Protein AF-A0A7C4AU69-F1 (afdb_monomer_lite)

Secondary structure (DSSP, 8-state):
-HHHHHHHHHHHHHHHHHH-HHHHHHHHHHHHTTS--HHHHHHHHHHHHHHHHHHHHHHHHHHHHHHHHHHHHHT-

Structure (mmCIF, N/CA/C/O backbone):
data_AF-A0A7C4AU69-F1
#
_entry.id   AF-A0A7C4AU69-F1
#
loop_
_atom_site.group_PDB
_atom_site.id
_atom_site.type_symbol
_atom_site.label_atom_id
_atom_site.label_alt_id
_atom_site.label_comp_id
_atom_site.label_asym_id
_atom_site.label_entity_id
_atom_site.label_seq_id
_atom_site.pdbx_PDB_ins_code
_atom_site.Cartn_x
_atom_site.Cartn_y
_atom_site.Cartn_z
_atom_site.occupancy
_atom_site.B_iso_or_equiv
_atom_site.auth_seq_id
_atom_site.auth_comp_id
_atom_site.auth_asym_id
_atom_site.auth_atom_id
_atom_site.pdbx_PDB_model_num
ATOM 1 N N . MET A 1 1 ? 12.464 -5.947 -9.742 1.00 63.00 1 MET A N 1
ATOM 2 C CA . MET A 1 1 ? 11.113 -6.480 -10.019 1.00 63.00 1 MET A CA 1
ATOM 3 C C . MET A 1 1 ? 10.377 -6.866 -8.736 1.00 63.00 1 MET A C 1
ATOM 5 O O . MET A 1 1 ? 9.429 -6.176 -8.396 1.00 63.00 1 MET A O 1
ATOM 9 N N . SER A 1 2 ? 10.835 -7.860 -7.964 1.00 78.69 2 SER A N 1
ATOM 10 C CA . SER A 1 2 ? 10.160 -8.339 -6.735 1.00 78.69 2 SER A CA 1
ATOM 11 C C . SER A 1 2 ? 9.803 -7.243 -5.715 1.00 78.69 2 SER A C 1
ATOM 13 O O . SER A 1 2 ? 8.667 -7.182 -5.261 1.00 78.69 2 SER A O 1
ATOM 15 N N . LYS A 1 3 ? 10.719 -6.313 -5.416 1.00 79.31 3 LYS A N 1
ATOM 16 C CA . LYS A 1 3 ? 10.467 -5.199 -4.472 1.00 79.31 3 LYS A CA 1
ATOM 17 C C . LYS A 1 3 ? 9.391 -4.208 -4.946 1.00 79.31 3 LYS A C 1
ATOM 19 O O . LYS A 1 3 ? 8.629 -3.700 -4.133 1.00 79.31 3 LYS A O 1
ATOM 24 N N . VAL A 1 4 ? 9.295 -3.976 -6.258 1.00 84.31 4 VAL A N 1
ATOM 25 C CA . VAL A 1 4 ? 8.278 -3.088 -6.850 1.00 84.31 4 VAL A CA 1
ATOM 26 C C . VAL A 1 4 ? 6.896 -3.721 -6.736 1.00 84.31 4 VAL A C 1
ATOM 28 O O . VAL A 1 4 ? 5.958 -3.055 -6.319 1.00 84.31 4 VAL A O 1
ATOM 31 N N . ILE A 1 5 ? 6.784 -5.021 -7.026 1.00 88.00 5 ILE A N 1
ATOM 32 C CA . ILE A 1 5 ? 5.527 -5.773 -6.896 1.00 88.00 5 ILE A CA 1
ATOM 33 C C . ILE A 1 5 ? 5.029 -5.734 -5.445 1.00 88.00 5 ILE A C 1
ATOM 35 O O . ILE A 1 5 ? 3.864 -5.432 -5.205 1.00 88.00 5 ILE A O 1
ATOM 39 N N . VAL A 1 6 ? 5.922 -5.954 -4.472 1.00 86.50 6 VAL A N 1
ATOM 40 C CA . VAL A 1 6 ? 5.593 -5.845 -3.040 1.00 86.50 6 VAL A CA 1
ATOM 41 C C . VAL A 1 6 ? 5.109 -4.435 -2.688 1.00 86.50 6 VAL A C 1
ATOM 43 O O . VAL A 1 6 ? 4.106 -4.289 -1.994 1.00 86.50 6 VAL A O 1
ATOM 46 N N . GLY A 1 7 ? 5.770 -3.399 -3.208 1.00 85.50 7 GLY A N 1
ATOM 47 C CA . GLY A 1 7 ? 5.341 -2.013 -3.028 1.00 85.50 7 GLY A CA 1
ATOM 48 C C . GLY A 1 7 ? 3.946 -1.728 -3.594 1.00 85.50 7 GLY A C 1
ATOM 49 O O . GLY A 1 7 ? 3.137 -1.109 -2.911 1.00 85.50 7 GLY A O 1
ATOM 50 N N . ILE A 1 8 ? 3.626 -2.234 -4.791 1.00 88.75 8 ILE A N 1
ATOM 51 C CA . ILE A 1 8 ? 2.292 -2.097 -5.405 1.00 88.75 8 ILE A CA 1
ATOM 52 C C . ILE A 1 8 ? 1.224 -2.785 -4.546 1.00 88.75 8 ILE A C 1
ATOM 54 O O . ILE A 1 8 ? 0.185 -2.188 -4.271 1.00 88.75 8 ILE A O 1
ATOM 58 N N . ILE A 1 9 ? 1.483 -4.010 -4.079 1.00 88.50 9 ILE A N 1
ATOM 59 C CA . ILE A 1 9 ? 0.541 -4.759 -3.232 1.00 88.50 9 ILE A CA 1
ATOM 60 C C . ILE A 1 9 ? 0.273 -4.008 -1.922 1.00 88.50 9 ILE A C 1
ATOM 62 O O . ILE A 1 9 ? -0.882 -3.840 -1.532 1.00 88.50 9 ILE A O 1
ATOM 66 N N . LEU A 1 10 ? 1.323 -3.505 -1.265 1.00 86.69 10 LEU A N 1
ATOM 67 C CA . LEU A 1 10 ? 1.192 -2.710 -0.040 1.00 86.69 10 LEU A CA 1
ATOM 68 C C . LEU A 1 10 ? 0.420 -1.407 -0.280 1.00 86.69 10 LEU A C 1
ATOM 70 O O . LEU A 1 10 ? -0.359 -0.994 0.577 1.00 86.69 10 LEU A O 1
ATOM 74 N N . LEU A 1 11 ? 0.597 -0.781 -1.447 1.00 87.25 11 LEU A N 1
ATOM 75 C CA . LEU A 1 11 ? -0.110 0.447 -1.808 1.00 87.25 11 LEU A CA 1
ATOM 76 C C . LEU A 1 11 ? -1.611 0.189 -1.970 1.00 87.25 11 LEU A C 1
ATOM 78 O O . LEU A 1 11 ? -2.430 0.916 -1.410 1.00 87.25 11 LEU A O 1
ATOM 82 N N . VAL A 1 12 ? -1.967 -0.886 -2.679 1.00 87.75 12 VAL A N 1
ATOM 83 C CA . VAL A 1 12 ? -3.358 -1.325 -2.846 1.00 87.75 12 VAL A CA 1
ATOM 84 C C . VAL A 1 12 ? -3.982 -1.661 -1.491 1.00 87.75 12 VAL A C 1
ATOM 86 O O . VAL A 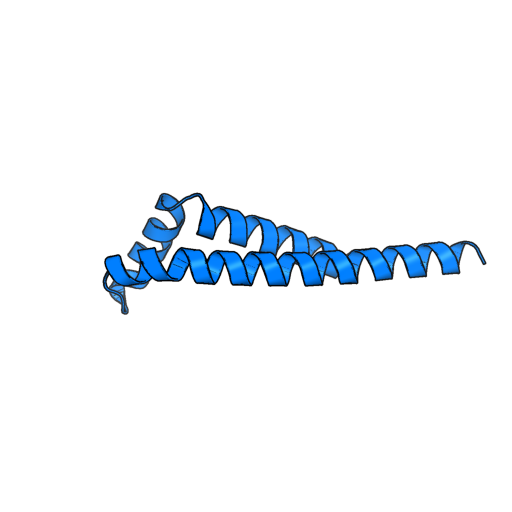1 12 ? -5.079 -1.190 -1.195 1.00 87.75 12 VAL A O 1
ATOM 89 N N . LEU A 1 13 ? -3.270 -2.392 -0.627 1.00 82.62 13 LEU A N 1
ATOM 90 C CA . LEU A 1 13 ? -3.737 -2.695 0.729 1.00 82.62 13 LEU A CA 1
ATOM 91 C C . LEU A 1 13 ? -3.948 -1.429 1.567 1.00 82.62 13 LEU A C 1
ATOM 93 O O . LEU A 1 13 ? -4.973 -1.318 2.238 1.00 82.62 13 LEU A O 1
ATOM 97 N N . GLY A 1 14 ? -3.036 -0.456 1.494 1.00 83.19 14 GLY A N 1
ATOM 98 C CA . GLY A 1 14 ? -3.178 0.834 2.171 1.00 83.19 14 GLY A CA 1
ATOM 99 C C . GLY A 1 14 ? -4.402 1.623 1.698 1.00 83.19 14 GLY A C 1
ATOM 100 O O . GLY A 1 14 ? -5.144 2.158 2.524 1.00 83.19 14 GLY A O 1
ATOM 101 N N . ILE A 1 15 ? -4.668 1.642 0.386 1.00 82.25 15 ILE A N 1
ATOM 102 C CA . ILE A 1 15 ? -5.862 2.282 -0.190 1.00 82.25 15 ILE A CA 1
ATOM 103 C C . ILE A 1 15 ? -7.133 1.576 0.286 1.00 82.25 15 ILE A C 1
ATOM 105 O O . ILE A 1 15 ? -8.057 2.244 0.752 1.00 82.25 15 ILE A O 1
ATOM 109 N N . ILE A 1 16 ? -7.175 0.243 0.230 1.00 81.94 16 ILE A N 1
ATOM 110 C CA . ILE A 1 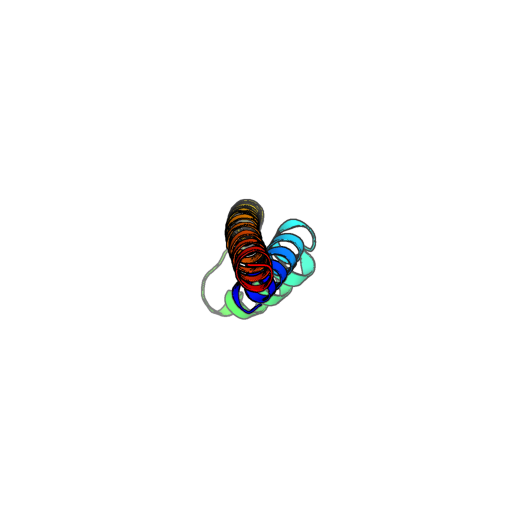16 ? -8.329 -0.546 0.684 1.00 81.94 16 ILE A CA 1
ATOM 111 C C . ILE A 1 16 ? -8.605 -0.276 2.170 1.00 81.94 16 ILE A C 1
ATOM 113 O O . ILE A 1 16 ? -9.736 0.052 2.531 1.00 81.94 16 ILE A O 1
ATOM 117 N N . TYR A 1 17 ? -7.573 -0.317 3.020 1.00 76.38 17 TYR A N 1
ATOM 118 C CA . TYR A 1 17 ? -7.702 -0.042 4.457 1.00 76.38 17 TYR A CA 1
ATOM 119 C C . TYR A 1 17 ? -8.104 1.409 4.771 1.00 76.38 17 TYR A C 1
ATOM 121 O O . TYR A 1 17 ? -8.785 1.665 5.771 1.00 76.38 17 TYR A O 1
ATOM 129 N N . GLY A 1 18 ? -7.684 2.369 3.943 1.00 76.69 18 GLY A N 1
ATOM 130 C CA . GLY A 1 18 ? -7.951 3.793 4.142 1.00 76.69 18 GLY A CA 1
ATOM 131 C C . GLY A 1 18 ? -9.327 4.243 3.645 1.00 76.69 18 GLY A C 1
ATOM 132 O O . GLY A 1 18 ? -10.032 4.962 4.362 1.00 76.69 18 GLY A O 1
ATOM 133 N N . PHE A 1 19 ? -9.714 3.813 2.442 1.00 74.12 19 PHE A N 1
ATOM 134 C CA . PHE A 1 19 ? -10.864 4.350 1.707 1.00 74.12 19 PHE A CA 1
ATOM 135 C C . PHE A 1 19 ? -12.094 3.444 1.697 1.00 74.12 19 PHE A C 1
ATOM 137 O O . PHE A 1 19 ? -13.201 3.970 1.598 1.00 74.12 19 PHE A O 1
ATOM 144 N N . VAL A 1 20 ? -11.946 2.121 1.835 1.00 77.75 20 VAL A N 1
ATOM 145 C CA . VAL A 1 20 ? -13.073 1.181 1.721 1.00 77.75 20 VAL A CA 1
ATOM 146 C C . VAL A 1 20 ? -13.397 0.578 3.092 1.00 77.75 20 VAL A C 1
ATOM 148 O O . VAL A 1 20 ? -12.959 -0.530 3.410 1.00 77.75 20 VAL A O 1
ATOM 151 N N . PRO A 1 21 ? -14.183 1.274 3.941 1.00 67.81 21 PRO A N 1
ATOM 152 C CA . PRO A 1 21 ? -14.495 0.783 5.279 1.00 67.81 21 PRO A CA 1
ATOM 153 C C . PRO A 1 21 ? -15.228 -0.561 5.243 1.00 67.81 21 PRO A C 1
ATOM 155 O O . PRO A 1 21 ? -15.012 -1.370 6.133 1.00 67.81 21 PRO A O 1
ATOM 158 N N . GLY A 1 22 ? -16.037 -0.831 4.210 1.00 71.06 22 GLY A N 1
ATOM 159 C CA . GLY A 1 22 ? -16.795 -2.080 4.077 1.00 71.06 22 GLY A CA 1
ATOM 160 C C . GLY A 1 22 ? -15.922 -3.339 4.032 1.00 71.06 22 GLY A C 1
ATOM 161 O O . GLY A 1 22 ? -16.259 -4.330 4.670 1.00 71.06 22 GLY A O 1
ATOM 162 N N . VAL A 1 23 ? -14.765 -3.289 3.362 1.00 71.19 23 VAL A N 1
ATOM 163 C CA . VAL A 1 23 ? -13.831 -4.431 3.293 1.00 71.19 23 VAL A CA 1
ATOM 164 C C . VAL A 1 23 ? -13.138 -4.642 4.636 1.00 71.19 23 VAL A C 1
ATOM 166 O O . VAL A 1 23 ? -13.019 -5.775 5.097 1.00 71.19 23 VAL A O 1
ATOM 169 N N . VAL A 1 24 ? -12.749 -3.550 5.303 1.00 69.00 24 VAL A N 1
ATOM 170 C CA . VAL A 1 24 ? -12.184 -3.607 6.659 1.00 69.00 24 VAL A CA 1
ATOM 171 C C . VAL A 1 24 ? -13.207 -4.175 7.633 1.00 69.00 24 VAL A C 1
ATOM 173 O O . VAL A 1 24 ? -12.853 -5.016 8.444 1.00 69.00 24 VAL A O 1
ATOM 176 N N . PHE A 1 25 ? -14.475 -3.775 7.534 1.00 69.31 25 PHE A N 1
ATOM 177 C CA . PHE A 1 25 ? -15.553 -4.319 8.354 1.00 69.31 25 PHE A CA 1
ATOM 178 C C . PHE A 1 25 ? -15.829 -5.792 8.078 1.00 69.31 25 PHE A C 1
ATOM 180 O O . PHE A 1 25 ? -16.108 -6.515 9.023 1.00 69.31 25 PHE A O 1
ATOM 187 N N . TRP A 1 26 ? -15.729 -6.247 6.829 1.00 72.75 26 TRP A N 1
ATOM 188 C CA . TRP A 1 26 ? -15.912 -7.656 6.484 1.00 72.75 26 TRP A CA 1
ATOM 189 C C . TRP A 1 26 ? -14.788 -8.527 7.058 1.00 72.75 26 TRP A C 1
ATOM 191 O O . TRP A 1 26 ? -15.056 -9.507 7.749 1.00 72.75 26 TRP A O 1
ATOM 201 N N . PHE A 1 27 ? -13.532 -8.104 6.888 1.00 70.69 27 PHE A N 1
ATOM 202 C CA . PHE A 1 27 ? -12.384 -8.741 7.544 1.00 70.69 27 PHE A CA 1
ATOM 203 C C . PHE A 1 27 ? -12.507 -8.692 9.066 1.00 70.69 27 PHE A C 1
ATOM 205 O O . PHE A 1 27 ? -12.252 -9.672 9.759 1.00 70.69 27 PHE A O 1
ATOM 212 N N . ASN A 1 28 ? -12.926 -7.547 9.593 1.00 70.31 28 ASN A N 1
ATOM 213 C CA . ASN A 1 28 ? -13.081 -7.363 11.018 1.00 70.31 28 ASN A CA 1
ATOM 214 C C . ASN A 1 28 ? -14.241 -8.179 11.580 1.00 70.31 28 ASN A C 1
ATOM 216 O O . ASN A 1 28 ? -14.118 -8.621 12.705 1.00 70.31 28 ASN A O 1
ATOM 220 N N . HIS A 1 29 ? -15.319 -8.417 10.826 1.00 67.44 29 HIS A N 1
ATOM 221 C CA . HIS A 1 29 ? -16.409 -9.324 11.190 1.00 67.44 29 HIS A CA 1
ATOM 222 C C . HIS A 1 29 ? -15.895 -10.761 11.332 1.00 67.44 29 HIS A C 1
ATOM 224 O O . HIS A 1 29 ? -16.203 -11.419 12.319 1.00 67.44 29 HIS A O 1
ATOM 230 N N . LEU A 1 30 ? -15.025 -11.185 10.412 1.00 68.25 30 LEU A N 1
ATOM 231 C CA . LEU A 1 30 ? -14.322 -12.471 10.455 1.00 68.25 30 LEU A CA 1
ATOM 232 C C . LEU A 1 30 ? -13.397 -12.590 11.681 1.00 68.25 30 LEU A C 1
ATOM 234 O O . LEU A 1 30 ? -13.297 -13.642 12.296 1.00 68.25 30 LEU A O 1
ATOM 238 N N . VAL A 1 31 ? -12.750 -11.489 12.071 1.00 65.94 31 VAL A N 1
ATOM 239 C CA . VAL A 1 31 ? -11.868 -11.407 13.253 1.00 65.94 31 VAL A CA 1
ATOM 240 C C . VAL A 1 31 ? -12.646 -11.099 14.552 1.00 65.94 31 VAL A C 1
ATOM 242 O O . VAL A 1 31 ? -12.118 -11.252 15.655 1.00 65.94 31 VAL A O 1
ATOM 245 N N . ARG A 1 32 ? -13.919 -10.689 14.456 1.00 59.47 32 ARG A N 1
ATOM 246 C CA . ARG A 1 32 ? -14.789 -10.268 15.575 1.00 59.47 32 ARG A CA 1
ATOM 247 C C . ARG A 1 32 ? -15.159 -11.423 16.488 1.00 59.47 32 ARG A C 1
ATOM 249 O O . ARG A 1 32 ? -15.450 -11.175 17.651 1.00 59.47 32 ARG A O 1
ATOM 256 N N . GLU A 1 33 ? -15.104 -12.655 15.981 1.00 58.41 33 GLU A N 1
ATOM 257 C CA . GLU A 1 33 ? -15.182 -13.863 16.810 1.00 58.41 33 GLU A CA 1
ATOM 258 C C . GLU A 1 33 ? -14.050 -13.939 17.837 1.00 58.41 33 GLU A C 1
ATOM 260 O O . GLU A 1 33 ? -14.200 -14.613 18.850 1.00 58.41 33 GLU A O 1
ATOM 265 N N . PHE A 1 34 ? -12.945 -13.218 17.618 1.00 55.97 34 PHE A N 1
ATOM 266 C CA . PHE A 1 34 ? -11.785 -13.289 18.487 1.00 55.97 34 PHE A CA 1
ATOM 267 C C . PHE A 1 34 ? -11.638 -12.097 19.451 1.00 55.9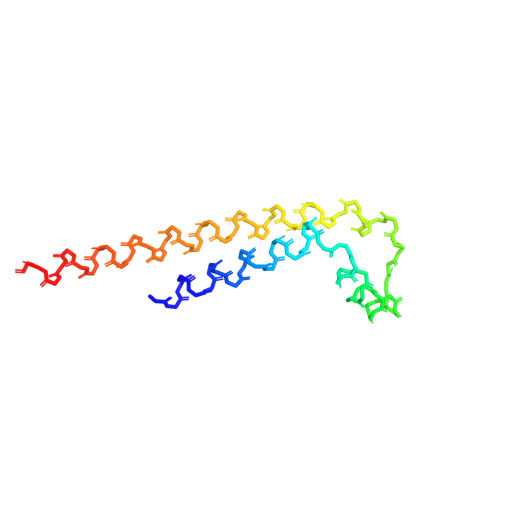7 34 PHE A C 1
ATOM 269 O O . PHE A 1 34 ? -11.424 -12.374 20.628 1.00 55.97 34 PHE A O 1
ATOM 276 N N . ILE A 1 35 ? -11.677 -10.803 19.049 1.00 55.22 35 ILE A N 1
ATOM 277 C CA . ILE A 1 35 ? -11.159 -9.743 19.972 1.00 55.22 35 ILE A CA 1
ATOM 278 C C . ILE A 1 35 ? -11.824 -8.333 19.988 1.00 55.22 35 ILE A C 1
ATOM 280 O O . ILE A 1 35 ? -11.765 -7.691 21.036 1.00 55.22 35 ILE A O 1
ATOM 284 N N . CYS A 1 36 ? -12.450 -7.763 18.944 1.00 54.62 36 CYS A N 1
ATOM 285 C CA . CYS A 1 36 ? -12.493 -6.279 18.874 1.00 54.62 36 CYS A CA 1
ATOM 286 C C . CYS A 1 36 ? -13.862 -5.552 18.784 1.00 54.62 36 CYS A C 1
ATOM 288 O O . CYS A 1 36 ? -14.690 -5.805 17.915 1.00 54.62 36 CYS A O 1
ATOM 290 N N . ASN A 1 37 ? -14.007 -4.521 19.634 1.00 64.12 37 ASN A N 1
ATOM 291 C CA . ASN A 1 37 ? -15.031 -3.464 19.631 1.00 64.12 37 ASN A CA 1
ATOM 292 C C . ASN A 1 37 ? -14.907 -2.552 18.383 1.00 64.12 37 ASN A C 1
ATOM 294 O O . ASN A 1 37 ? -13.903 -1.854 18.215 1.00 64.12 37 ASN A O 1
ATOM 298 N N . ASP A 1 38 ? -15.930 -2.528 17.520 1.00 65.56 38 ASP A N 1
ATOM 299 C CA . ASP A 1 38 ? -15.899 -1.936 16.164 1.00 65.56 38 ASP A CA 1
ATOM 300 C C . ASP A 1 38 ? -15.474 -0.461 16.095 1.00 65.56 38 ASP A C 1
ATOM 302 O O . ASP A 1 38 ? -14.862 -0.020 15.116 1.00 65.56 38 ASP A O 1
ATOM 306 N N . ARG A 1 39 ? -15.764 0.323 17.140 1.00 66.38 39 ARG A N 1
ATOM 307 C CA . ARG A 1 39 ? -15.401 1.750 17.204 1.00 66.38 39 ARG A CA 1
ATOM 308 C C . ARG A 1 39 ? -13.888 1.970 17.222 1.00 66.38 39 ARG A C 1
ATOM 310 O O . ARG A 1 39 ? -13.396 2.917 16.606 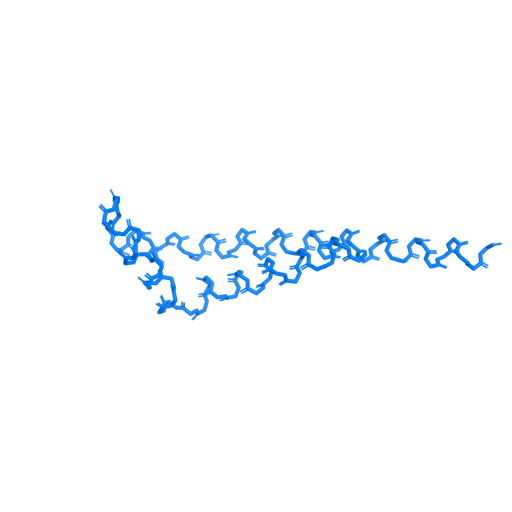1.00 66.38 39 ARG A O 1
ATOM 317 N N . THR A 1 40 ? -13.146 1.098 17.898 1.00 67.69 40 THR A N 1
ATOM 318 C CA . THR A 1 40 ? -11.692 1.230 18.067 1.00 67.69 40 THR A CA 1
ATOM 319 C C . THR A 1 40 ? -10.957 0.912 16.765 1.00 67.69 40 THR A C 1
ATOM 321 O O . THR A 1 40 ? -10.022 1.618 16.384 1.00 67.69 40 THR A O 1
ATOM 324 N N . ILE A 1 41 ? -11.442 -0.084 16.022 1.00 68.81 41 ILE A N 1
ATOM 325 C CA . ILE A 1 41 ? -10.919 -0.464 14.701 1.00 68.81 41 ILE A CA 1
ATOM 326 C C . ILE A 1 41 ? -11.129 0.655 13.688 1.00 68.81 41 ILE A C 1
ATOM 328 O O . ILE A 1 41 ? -10.220 0.985 12.932 1.00 68.81 41 ILE A O 1
ATOM 332 N N . LEU A 1 42 ? -12.297 1.299 13.702 1.00 67.75 42 LEU A N 1
ATOM 333 C CA . LEU A 1 42 ? -12.613 2.434 12.832 1.00 67.75 42 LEU A CA 1
ATOM 334 C C . LEU A 1 42 ? -11.603 3.583 12.973 1.00 67.7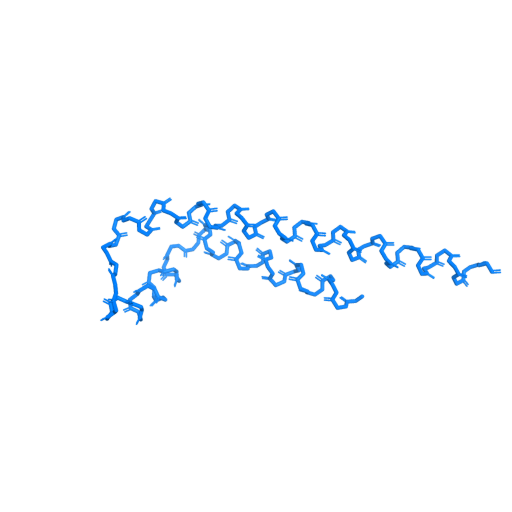5 42 LEU A C 1
ATOM 336 O O . LEU A 1 42 ? -11.233 4.189 11.964 1.00 67.75 42 LEU A O 1
ATOM 340 N N . LEU A 1 43 ? -11.158 3.863 14.202 1.00 69.44 43 LEU A N 1
ATOM 341 C CA . LEU A 1 43 ? -10.154 4.883 14.515 1.00 69.44 43 LEU A CA 1
ATOM 342 C C . LEU A 1 43 ? -8.733 4.428 14.156 1.00 69.44 43 LEU A C 1
ATOM 344 O O . LEU A 1 43 ? -7.950 5.216 13.619 1.00 69.44 43 LEU A O 1
ATOM 348 N N . GLN A 1 44 ? -8.394 3.163 14.410 1.00 74.19 44 GLN A N 1
ATOM 349 C CA . GLN A 1 44 ? -7.059 2.632 14.131 1.00 74.19 44 GLN A CA 1
ATOM 350 C C . GLN A 1 44 ? -6.831 2.288 12.652 1.00 74.19 44 GLN A C 1
ATOM 352 O O . GLN A 1 44 ? -5.688 2.366 12.199 1.00 74.19 44 GLN A O 1
ATOM 357 N N . ARG A 1 45 ? -7.881 2.025 11.856 1.00 76.12 45 ARG A N 1
ATOM 358 C CA . ARG A 1 45 ? -7.741 1.679 10.427 1.00 76.12 45 ARG A CA 1
ATOM 359 C C . ARG A 1 45 ? -6.996 2.751 9.643 1.00 76.12 45 ARG A C 1
ATOM 361 O O . ARG A 1 45 ? -6.178 2.424 8.796 1.00 76.12 45 ARG A O 1
ATOM 368 N N . LYS A 1 46 ? -7.250 4.033 9.941 1.00 74.94 46 LYS A N 1
ATOM 369 C CA . LYS A 1 46 ? -6.599 5.151 9.245 1.00 74.94 46 LYS A CA 1
ATOM 370 C C . LYS A 1 46 ? -5.108 5.198 9.569 1.00 74.94 46 LYS A C 1
ATOM 372 O O . LYS A 1 46 ? -4.308 5.442 8.677 1.00 74.94 46 LYS A O 1
ATOM 377 N N . LYS A 1 47 ? -4.728 4.906 10.819 1.00 80.06 47 LYS A N 1
ATOM 378 C CA . LYS A 1 47 ? -3.317 4.801 11.223 1.00 80.06 47 LYS A CA 1
ATOM 379 C C . LYS A 1 47 ? -2.632 3.630 10.517 1.00 80.06 47 LYS A C 1
ATOM 381 O O . LYS A 1 47 ? -1.544 3.800 9.984 1.00 80.06 47 LYS A O 1
ATOM 386 N N . ILE A 1 48 ? -3.298 2.478 10.450 1.00 80.25 48 ILE A N 1
ATOM 387 C CA . ILE A 1 48 ? -2.797 1.287 9.752 1.00 80.25 48 ILE A CA 1
ATOM 388 C C . ILE A 1 48 ? -2.645 1.558 8.247 1.00 80.25 48 ILE A C 1
ATOM 390 O O . ILE A 1 48 ? -1.603 1.256 7.677 1.00 80.25 48 ILE A O 1
ATOM 394 N N . ALA A 1 49 ? -3.627 2.209 7.618 1.00 81.75 49 ALA A N 1
ATOM 395 C CA . ALA A 1 49 ? -3.564 2.612 6.214 1.00 81.75 49 ALA A CA 1
ATOM 396 C C . ALA A 1 49 ? -2.366 3.532 5.925 1.00 81.75 49 ALA A C 1
ATOM 398 O O . ALA A 1 49 ? -1.666 3.327 4.937 1.00 81.75 49 ALA A O 1
ATOM 399 N N . ILE A 1 50 ? -2.093 4.503 6.807 1.00 83.75 50 ILE A N 1
ATOM 400 C CA . ILE A 1 50 ? -0.922 5.389 6.700 1.00 83.75 50 ILE A CA 1
ATOM 401 C C . ILE A 1 50 ? 0.379 4.581 6.782 1.00 83.75 50 ILE A C 1
ATOM 403 O O . ILE A 1 50 ? 1.277 4.797 5.973 1.00 83.75 50 ILE A O 1
ATOM 407 N N . ILE A 1 51 ? 0.477 3.621 7.708 1.00 85.81 51 ILE A N 1
ATOM 408 C CA . ILE A 1 51 ? 1.656 2.748 7.832 1.00 85.81 51 ILE A CA 1
ATOM 409 C C . ILE A 1 51 ? 1.862 1.928 6.551 1.00 85.81 51 ILE A C 1
ATOM 411 O O . ILE A 1 51 ? 2.971 1.899 6.015 1.00 85.81 51 ILE A O 1
ATOM 415 N N . PHE A 1 52 ? 0.800 1.314 6.020 1.00 84.12 52 PHE A N 1
ATOM 416 C CA . PHE A 1 52 ? 0.857 0.579 4.752 1.00 84.12 52 PHE A CA 1
ATOM 417 C C . PHE A 1 52 ? 1.286 1.471 3.586 1.00 84.12 52 PHE A C 1
ATOM 419 O O . PHE A 1 52 ? 2.115 1.061 2.777 1.00 84.12 52 PHE A O 1
ATOM 426 N N . PHE A 1 53 ? 0.782 2.703 3.528 1.00 84.19 53 PHE A N 1
ATOM 427 C CA . PHE A 1 53 ? 1.153 3.665 2.496 1.00 84.19 53 PHE A CA 1
ATOM 428 C C . PHE A 1 53 ? 2.637 4.059 2.573 1.00 84.19 53 PHE A C 1
ATOM 430 O O . PHE A 1 53 ? 3.331 4.066 1.556 1.00 84.19 53 PHE A O 1
ATOM 437 N N . PHE A 1 54 ? 3.158 4.316 3.777 1.00 89.00 54 PHE A N 1
ATOM 438 C CA . PHE A 1 54 ? 4.581 4.604 3.981 1.00 89.00 54 PHE A CA 1
ATOM 439 C C . PHE A 1 54 ? 5.473 3.421 3.584 1.00 89.00 54 PHE A C 1
ATOM 441 O O . PHE A 1 54 ? 6.457 3.602 2.865 1.00 89.00 54 PHE A O 1
ATOM 448 N N . LEU A 1 55 ? 5.114 2.203 3.999 1.00 87.38 55 LEU A N 1
ATOM 449 C CA . LEU A 1 55 ? 5.844 0.986 3.627 1.00 87.38 55 LEU A CA 1
ATOM 450 C C . LEU A 1 55 ? 5.827 0.753 2.112 1.00 87.38 55 LEU A C 1
ATOM 452 O O . LEU A 1 55 ? 6.854 0.397 1.530 1.00 87.38 55 LEU A O 1
ATOM 456 N N . ALA A 1 56 ? 4.689 1.006 1.467 1.00 88.44 56 ALA A N 1
ATOM 457 C CA . ALA A 1 56 ? 4.554 0.923 0.022 1.00 88.44 56 ALA A CA 1
ATOM 458 C C . ALA A 1 56 ? 5.486 1.904 -0.700 1.00 88.44 56 ALA A C 1
ATOM 460 O O . ALA A 1 56 ? 6.205 1.492 -1.612 1.00 88.44 56 ALA A O 1
ATOM 461 N N . MET A 1 57 ? 5.540 3.172 -0.268 1.00 88.75 57 MET A N 1
ATOM 462 C CA . MET A 1 57 ? 6.457 4.162 -0.846 1.00 88.75 57 MET A CA 1
ATOM 463 C C . MET A 1 57 ? 7.923 3.740 -0.709 1.00 88.75 57 MET A C 1
ATOM 465 O O . MET A 1 57 ? 8.670 3.824 -1.683 1.00 88.75 57 MET A O 1
ATOM 469 N N . LEU A 1 58 ? 8.336 3.242 0.460 1.00 91.06 58 LEU A N 1
ATOM 470 C CA . LEU A 1 58 ? 9.713 2.781 0.681 1.00 91.06 58 LEU A CA 1
ATOM 471 C C . LEU A 1 58 ? 10.072 1.580 -0.209 1.00 91.06 58 LEU A C 1
ATOM 473 O O . LEU A 1 58 ? 11.149 1.533 -0.816 1.00 91.06 58 LEU A O 1
ATOM 477 N N . ALA A 1 59 ? 9.163 0.611 -0.327 1.00 87.94 59 ALA A N 1
ATOM 478 C CA . ALA A 1 59 ? 9.351 -0.562 -1.177 1.00 87.94 59 ALA A CA 1
ATOM 479 C C . ALA A 1 59 ? 9.403 -0.190 -2.670 1.00 87.94 59 ALA A C 1
ATOM 481 O O . ALA A 1 59 ? 10.273 -0.679 -3.397 1.00 87.94 59 ALA A O 1
ATOM 482 N N . LEU A 1 60 ? 8.530 0.718 -3.117 1.00 88.12 60 LEU A N 1
ATOM 483 C CA . LEU A 1 60 ? 8.529 1.228 -4.488 1.00 88.12 60 LEU A CA 1
ATOM 484 C C . LEU A 1 60 ? 9.818 1.984 -4.801 1.00 88.12 60 LEU A C 1
ATOM 486 O O . LEU A 1 60 ? 10.478 1.648 -5.782 1.00 88.12 60 LEU A O 1
ATOM 490 N N . LEU A 1 61 ? 10.216 2.935 -3.952 1.00 91.00 61 LEU A N 1
ATOM 491 C CA . LEU A 1 61 ? 11.423 3.739 -4.145 1.00 91.00 61 LEU A CA 1
ATOM 492 C C . LEU A 1 61 ? 12.675 2.854 -4.217 1.00 91.00 61 LEU A C 1
ATOM 494 O O . LEU A 1 61 ? 13.446 2.940 -5.172 1.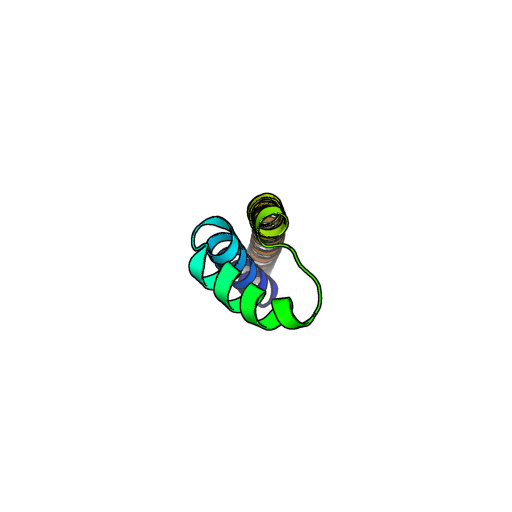00 91.00 61 LEU A O 1
ATOM 498 N N . SER A 1 62 ? 12.849 1.946 -3.252 1.00 90.00 62 SER A N 1
ATOM 499 C CA . SER A 1 62 ? 13.996 1.025 -3.233 1.00 90.00 62 SER A CA 1
ATOM 500 C C . SER A 1 62 ? 14.004 0.051 -4.419 1.00 90.00 62 SER A C 1
ATOM 502 O O . SER A 1 62 ? 15.071 -0.348 -4.904 1.00 90.00 62 SER A O 1
ATOM 504 N N . GLY A 1 63 ? 12.825 -0.343 -4.904 1.00 88.31 63 GLY A N 1
ATOM 505 C CA . GLY A 1 63 ? 12.672 -1.149 -6.107 1.00 88.31 63 GLY A CA 1
ATOM 506 C C . GLY A 1 63 ? 13.058 -0.391 -7.378 1.00 88.31 63 GLY A C 1
ATOM 507 O O . GLY A 1 63 ? 13.748 -0.959 -8.224 1.00 88.31 63 GLY A O 1
ATOM 508 N N . LEU A 1 64 ? 12.659 0.877 -7.487 1.00 88.75 64 LEU A N 1
ATOM 509 C CA . LEU A 1 64 ? 12.927 1.751 -8.632 1.00 88.75 64 LEU A CA 1
ATOM 510 C C . LEU A 1 64 ? 14.416 2.091 -8.743 1.00 88.75 64 LEU A C 1
ATOM 512 O O . LEU A 1 64 ? 14.994 1.940 -9.817 1.00 88.75 64 LEU A O 1
ATOM 516 N N . VAL A 1 65 ? 15.057 2.436 -7.622 1.00 91.50 65 VAL A N 1
ATOM 517 C CA . VAL A 1 65 ? 16.508 2.687 -7.563 1.00 91.50 65 VAL A CA 1
ATOM 518 C C . VAL A 1 65 ? 17.301 1.457 -8.015 1.00 91.50 65 VAL A C 1
ATOM 520 O O . VAL A 1 65 ? 18.211 1.587 -8.827 1.00 91.50 65 VAL A O 1
ATOM 523 N N . ASN A 1 66 ? 16.919 0.251 -7.577 1.00 89.44 66 ASN A N 1
ATOM 524 C CA . ASN A 1 66 ? 17.576 -0.987 -8.022 1.00 89.44 66 ASN A CA 1
ATOM 525 C C . ASN A 1 66 ? 17.432 -1.239 -9.530 1.00 89.44 66 ASN A C 1
ATOM 527 O O . ASN A 1 66 ? 18.354 -1.754 -10.159 1.00 89.44 66 ASN A O 1
ATOM 531 N N . ILE A 1 67 ? 16.266 -0.935 -10.108 1.00 89.38 67 ILE A N 1
ATOM 532 C CA . ILE A 1 67 ? 16.045 -1.086 -11.553 1.00 89.38 67 ILE A CA 1
ATOM 533 C C . ILE A 1 67 ? 16.912 -0.083 -12.315 1.00 89.38 67 ILE A C 1
ATOM 535 O O . ILE A 1 67 ? 17.562 -0.463 -13.285 1.00 89.38 67 ILE A O 1
ATOM 539 N N . LEU A 1 68 ? 16.962 1.166 -11.846 1.00 89.94 68 LEU A N 1
ATOM 540 C CA . LEU A 1 68 ? 17.767 2.219 -12.453 1.00 89.94 68 LEU A CA 1
ATOM 541 C C . LEU A 1 68 ? 19.266 1.891 -12.405 1.00 89.94 68 LEU A C 1
ATOM 543 O O . LEU A 1 68 ? 19.936 1.997 -13.426 1.00 89.94 68 LEU A O 1
ATOM 547 N N . GLN A 1 69 ? 19.780 1.428 -11.260 1.00 89.69 69 GLN A N 1
ATOM 548 C CA . GLN A 1 69 ? 21.180 1.006 -11.131 1.00 89.69 69 GLN A CA 1
ATOM 549 C C . GLN A 1 69 ? 21.523 -0.131 -12.094 1.00 89.69 69 GLN A C 1
ATOM 551 O O . GLN A 1 69 ? 22.495 -0.022 -12.835 1.00 89.69 69 GLN A O 1
ATOM 556 N N . LYS A 1 70 ? 20.682 -1.172 -12.163 1.00 89.31 70 LYS A N 1
ATOM 557 C CA . LYS A 1 70 ? 20.873 -2.267 -13.126 1.00 89.31 70 LYS A CA 1
ATOM 558 C C . LYS A 1 70 ? 20.857 -1.795 -14.576 1.00 89.31 70 LYS A C 1
ATOM 560 O O . LYS A 1 70 ? 21.587 -2.335 -15.399 1.00 89.31 70 LYS A O 1
ATOM 565 N N . HIS A 1 71 ? 20.010 -0.822 -14.905 1.00 88.94 71 HIS A N 1
ATOM 566 C CA . HIS A 1 71 ? 19.946 -0.281 -16.257 1.00 88.94 71 HIS A CA 1
ATOM 567 C C . HIS A 1 71 ? 21.216 0.501 -16.615 1.00 88.94 71 HIS A C 1
ATOM 569 O O . HIS A 1 71 ? 21.746 0.325 -17.706 1.00 88.94 71 HIS A O 1
ATOM 575 N N . ILE A 1 72 ? 21.740 1.301 -15.681 1.00 90.88 72 ILE A N 1
ATOM 576 C CA . ILE A 1 72 ? 23.002 2.035 -15.856 1.00 90.88 72 ILE A CA 1
ATOM 577 C C . ILE A 1 72 ? 24.186 1.067 -15.999 1.00 90.88 72 ILE A C 1
ATOM 579 O O . ILE A 1 72 ? 25.025 1.268 -16.870 1.00 90.88 72 ILE A O 1
ATOM 583 N N . GLU A 1 73 ? 24.246 0.005 -15.192 1.00 87.31 73 GLU A N 1
ATOM 584 C CA . GLU A 1 73 ? 25.285 -1.031 -15.308 1.00 87.31 73 GLU A CA 1
ATOM 585 C C . GLU A 1 73 ? 25.214 -1.786 -16.637 1.00 87.31 73 GLU A C 1
ATOM 587 O O . GLU A 1 73 ? 26.247 -2.105 -17.202 1.00 87.31 73 GLU A O 1
ATOM 592 N N . SER A 1 74 ? 24.014 -2.034 -17.164 1.00 86.06 74 SER A N 1
ATOM 593 C CA . SER A 1 74 ? 23.832 -2.684 -18.468 1.00 86.06 74 SER A CA 1
ATOM 594 C C . SER A 1 74 ? 24.275 -1.822 -19.658 1.00 86.06 74 SER A C 1
ATOM 596 O O . SER A 1 74 ? 24.398 -2.353 -20.760 1.00 86.06 74 SER A O 1
ATOM 598 N N . LEU A 1 75 ? 24.420 -0.509 -19.469 1.00 84.56 75 LEU A N 1
ATOM 599 C CA . LEU A 1 75 ? 24.849 0.441 -20.501 1.00 84.56 75 LEU A CA 1
ATOM 600 C C . LEU A 1 75 ? 26.365 0.696 -20.481 1.00 84.56 75 LEU A C 1
ATOM 602 O O . LEU A 1 75 ? 26.870 1.350 -21.395 1.00 84.56 75 LEU A O 1
ATOM 606 N N . ARG A 1 76 ? 27.068 0.230 -19.443 1.00 75.88 76 ARG A N 1
ATOM 607 C CA . ARG A 1 76 ? 28.521 0.337 -19.281 1.00 75.88 76 ARG A CA 1
ATOM 608 C C . ARG A 1 76 ? 29.201 -0.952 -19.730 1.00 75.88 76 ARG A C 1
ATOM 610 O O . ARG A 1 76 ? 30.293 -0.821 -20.321 1.00 75.88 76 ARG A O 1
#

pLDDT: mean 78.86, std 10.19, range [54.62, 91.5]

Sequence (76 aa):
MSKVIVGIILLVLGIIYGFVPGVVFWFNHLVREFICNDRTILLQRKKIAIIFFFLAMLALLSGLVNILQKHIESLR

Radius of gyration: 16.95 Å; chains: 1; bounding box: 45×19×40 Å

Foldseek 3Di:
DVLLVLLVVLLVVLCCLAPPVPVVVVVVVVVVVPDDDPVVSVVCSNVVSVVSNVSSVVSNVVVVVVVVVVVVVVVD